Protein AF-A0A815VI16-F1 (afdb_monomer)

Mean predicted aligned error: 9.96 Å

Sequence (99 aa):
SNSIEDGDKIVQCLNTNEKLQFVRQMTETTNNLYYFDLQRQLWQDYFDLGIKENKWAPRVSKSFIKQNHTCHIYGFPKHIVEQRLQTITQQFQRTINEL

Foldseek 3Di:
DPPPVVVVVVVVVVVVVVVVVVVVLVVVLVVLLVVLVVQLVVLVLLLVCCVVVVDQFQADDPVSCVVSVHDDRGRHHNVVSVVSNVVSVVSNVVSVVVD

Secondary structure (DSSP, 8-state):
--SSHHHHHHHHHHHHHHHHHHHHHHHHHHHHHHHHHHHHHHHHHHHHHHHHHT---S---HHHHHHTT---SS---HHHHHHHHHHHHHHHHHHHHT-

Structure (mmCIF, N/CA/C/O backbone):
data_AF-A0A815VI16-F1
#
_entry.id   AF-A0A815VI16-F1
#
loop_
_atom_site.group_PDB
_atom_site.id
_atom_site.type_symbol
_atom_site.label_atom_id
_atom_site.label_alt_id
_atom_site.label_comp_id
_atom_site.label_asym_id
_atom_site.label_entity_id
_atom_site.label_seq_id
_atom_site.pdbx_PDB_ins_code
_atom_site.Cartn_x
_atom_site.Cartn_y
_atom_site.Cartn_z
_atom_site.occupancy
_atom_site.B_iso_or_equiv
_atom_site.auth_seq_id
_atom_site.auth_comp_id
_atom_site.auth_asym_id
_atom_site.auth_atom_id
_atom_site.pdbx_PDB_model_num
ATOM 1 N N . SER A 1 1 ? -34.155 9.221 49.851 1.00 43.94 1 SER A N 1
ATOM 2 C CA . SER A 1 1 ? -33.623 7.993 49.242 1.00 43.94 1 SER A CA 1
ATOM 3 C C . SER A 1 1 ? -33.560 8.217 47.738 1.00 43.94 1 SER A C 1
ATOM 5 O O . SER A 1 1 ? -34.552 7.972 47.085 1.00 43.94 1 SER A O 1
ATOM 7 N N . ASN A 1 2 ? -32.475 8.819 47.229 1.00 50.00 2 ASN A N 1
ATOM 8 C CA . ASN A 1 2 ? -32.284 9.155 45.798 1.00 50.00 2 ASN A CA 1
ATOM 9 C C . ASN A 1 2 ? -30.839 8.878 45.322 1.00 50.00 2 ASN A C 1
ATOM 11 O O . ASN A 1 2 ? -30.472 9.238 44.214 1.00 50.00 2 ASN A O 1
ATOM 15 N N . SER A 1 3 ? -29.991 8.264 46.154 1.00 52.44 3 SER A N 1
ATOM 16 C CA . SER A 1 3 ? -28.558 8.103 45.863 1.00 52.44 3 SER A CA 1
ATOM 17 C C . SER A 1 3 ? -28.213 6.833 45.079 1.00 52.44 3 SER A C 1
ATOM 19 O O . SER A 1 3 ? -27.063 6.665 44.696 1.00 52.44 3 SER A O 1
ATOM 21 N N . ILE A 1 4 ? -29.176 5.928 44.867 1.00 52.78 4 ILE A N 1
ATOM 22 C CA . ILE A 1 4 ? -28.937 4.624 44.223 1.00 52.78 4 ILE A CA 1
ATOM 23 C C . ILE A 1 4 ? -29.229 4.684 42.712 1.00 52.78 4 ILE A C 1
ATOM 25 O O . ILE A 1 4 ? -28.486 4.099 41.934 1.00 52.78 4 ILE A O 1
ATOM 29 N N . GLU A 1 5 ? -30.221 5.466 42.266 1.00 52.34 5 GLU A N 1
ATOM 30 C CA . GLU A 1 5 ? -30.535 5.616 40.829 1.00 52.34 5 GLU A CA 1
ATOM 31 C C . GLU A 1 5 ? -29.493 6.438 40.048 1.00 52.34 5 GLU A C 1
ATOM 33 O O . GLU A 1 5 ? -29.368 6.292 38.832 1.00 52.34 5 GLU A O 1
ATOM 38 N N . ASP A 1 6 ? -28.736 7.297 40.733 1.00 53.62 6 ASP A N 1
ATOM 39 C CA . ASP A 1 6 ? -27.737 8.166 40.099 1.00 53.62 6 ASP A CA 1
ATOM 40 C C . ASP A 1 6 ? -26.421 7.414 39.813 1.00 53.62 6 ASP A C 1
ATOM 42 O O . ASP A 1 6 ? -25.772 7.627 38.787 1.00 53.62 6 ASP A O 1
ATOM 46 N N . GLY A 1 7 ? -26.073 6.439 40.664 1.00 53.19 7 GLY A N 1
ATOM 47 C CA . GLY A 1 7 ? -24.912 5.565 40.471 1.00 53.19 7 GLY A CA 1
ATOM 48 C C . GLY A 1 7 ? -25.032 4.672 39.233 1.00 53.19 7 GLY A C 1
ATOM 49 O O . GLY A 1 7 ? -24.075 4.560 38.469 1.00 53.19 7 GLY A O 1
ATOM 50 N N . ASP A 1 8 ? -26.218 4.113 38.972 1.00 55.56 8 ASP A N 1
ATOM 51 C CA . ASP A 1 8 ? -26.461 3.248 37.807 1.00 55.56 8 ASP A CA 1
ATOM 52 C C . ASP A 1 8 ? -26.387 4.010 36.474 1.00 55.56 8 ASP A C 1
ATOM 54 O O . ASP A 1 8 ? -25.858 3.493 35.485 1.00 55.56 8 ASP A O 1
ATOM 58 N N . LYS A 1 9 ? -26.838 5.272 36.439 1.00 53.47 9 LYS A N 1
ATOM 59 C CA . LYS A 1 9 ? -26.704 6.134 35.251 1.00 53.47 9 LYS A CA 1
ATOM 60 C C . LYS A 1 9 ? -25.259 6.556 35.003 1.00 53.47 9 LYS A C 1
ATOM 62 O O . LYS A 1 9 ? -24.831 6.582 33.850 1.00 53.47 9 LYS A O 1
ATOM 67 N N . ILE A 1 10 ? -24.492 6.847 36.055 1.00 51.69 10 ILE A N 1
ATOM 68 C CA . ILE A 1 10 ? -23.062 7.173 35.942 1.00 51.69 10 ILE A CA 1
ATOM 69 C C . ILE A 1 10 ? -22.271 5.948 35.460 1.00 51.69 10 ILE A C 1
ATOM 71 O O . ILE A 1 10 ? -21.470 6.074 34.535 1.00 51.69 10 ILE A O 1
ATOM 75 N N . VAL A 1 11 ? -22.548 4.754 35.995 1.00 55.69 11 VAL A N 1
ATOM 76 C CA . VAL A 1 11 ? -21.928 3.495 35.548 1.00 55.69 11 VAL A CA 1
ATOM 77 C C . VAL A 1 11 ? -22.303 3.166 34.098 1.00 55.69 11 VAL A C 1
ATOM 79 O O . VAL A 1 11 ? -21.433 2.738 33.340 1.00 55.69 11 VAL A O 1
ATOM 82 N N . GLN A 1 12 ? -23.542 3.425 33.658 1.00 56.19 12 GLN A N 1
ATOM 83 C CA . GLN A 1 12 ? -23.939 3.297 32.246 1.00 56.19 12 GLN A CA 1
ATOM 84 C C . GLN A 1 12 ? -23.255 4.324 31.326 1.00 56.19 12 GLN A C 1
ATOM 86 O O . GLN A 1 12 ? -22.822 3.964 30.227 1.00 56.19 12 GLN A O 1
ATOM 91 N N . CYS A 1 13 ? -23.121 5.584 31.751 1.00 52.94 13 CYS A N 1
ATOM 92 C CA . CYS A 1 13 ? -22.436 6.632 30.984 1.00 52.94 13 CYS A CA 1
ATOM 93 C C . CYS A 1 13 ? -20.927 6.371 30.852 1.00 52.94 13 CYS A C 1
ATOM 95 O O . CYS A 1 13 ? -20.368 6.548 29.767 1.00 52.94 13 CYS A O 1
ATOM 97 N N . LEU A 1 14 ? -20.278 5.889 31.919 1.00 53.16 14 LEU A N 1
ATOM 98 C CA . LEU A 1 14 ? -18.878 5.448 31.897 1.00 53.16 14 LEU A CA 1
ATOM 99 C C . LEU A 1 14 ? -18.696 4.251 30.949 1.00 53.16 14 LEU A C 1
ATOM 101 O O . LEU A 1 14 ? -17.835 4.294 30.072 1.00 53.16 14 LEU A O 1
ATOM 105 N N . ASN A 1 15 ? -19.602 3.266 31.010 1.00 60.69 15 ASN A N 1
ATOM 106 C CA . ASN A 1 15 ? -19.633 2.132 30.077 1.00 60.69 15 ASN A CA 1
ATOM 107 C C . ASN A 1 15 ? -19.802 2.565 28.612 1.00 60.69 15 ASN A C 1
ATOM 109 O O . ASN A 1 15 ? -19.329 1.888 27.705 1.00 60.69 15 ASN A O 1
ATOM 113 N N . THR A 1 16 ? -20.519 3.659 28.353 1.00 72.12 16 THR A N 1
ATOM 114 C CA . THR A 1 16 ? -20.812 4.108 26.985 1.00 72.12 16 THR A CA 1
ATOM 115 C C . THR A 1 16 ? -19.611 4.812 26.364 1.00 72.12 16 THR A C 1
ATOM 117 O O . THR A 1 16 ? -19.284 4.553 25.208 1.00 72.12 16 THR A O 1
ATOM 120 N N . ASN A 1 17 ? -18.905 5.651 27.126 1.00 79.94 17 ASN A N 1
ATOM 121 C CA . ASN A 1 17 ? -17.727 6.357 26.621 1.00 79.94 17 ASN A CA 1
ATOM 122 C C . ASN A 1 17 ? -16.551 5.416 26.348 1.00 79.94 17 ASN A C 1
ATOM 124 O O . ASN A 1 17 ? -15.933 5.534 25.293 1.00 79.94 17 ASN A O 1
ATOM 128 N N . GLU A 1 18 ? -16.281 4.459 27.236 1.00 81.56 18 GLU A N 1
ATOM 129 C CA . GLU A 1 18 ? -15.230 3.453 27.024 1.00 81.56 18 GLU A CA 1
ATOM 130 C C . GLU A 1 18 ? -15.544 2.564 25.814 1.00 81.56 18 GLU A C 1
ATOM 132 O O . GLU A 1 18 ? -14.680 2.337 24.971 1.00 81.56 18 GLU A O 1
ATOM 137 N N . LYS A 1 19 ? -16.808 2.145 25.645 1.00 82.44 19 LYS A N 1
ATOM 138 C CA . LYS A 1 19 ? -17.248 1.403 24.449 1.00 82.44 19 LYS A CA 1
ATOM 139 C C . LYS A 1 19 ? -17.103 2.224 23.172 1.00 82.44 19 LYS A C 1
ATOM 141 O O . LYS A 1 19 ? -16.641 1.700 22.163 1.00 82.44 19 LYS A O 1
ATOM 146 N N . LEU A 1 20 ? -17.471 3.505 23.196 1.00 86.88 20 LEU A N 1
ATOM 147 C CA . LEU A 1 20 ? -17.296 4.396 22.047 1.00 86.88 20 LEU A CA 1
ATOM 148 C C . LEU A 1 20 ? -15.815 4.625 21.727 1.00 86.88 20 LEU A C 1
ATOM 150 O O . LEU A 1 20 ? -15.450 4.648 20.553 1.00 86.88 20 LEU A O 1
ATOM 154 N N . GLN A 1 21 ? -14.961 4.777 22.741 1.00 87.12 21 GLN A N 1
ATOM 155 C CA . GLN A 1 21 ? -13.511 4.8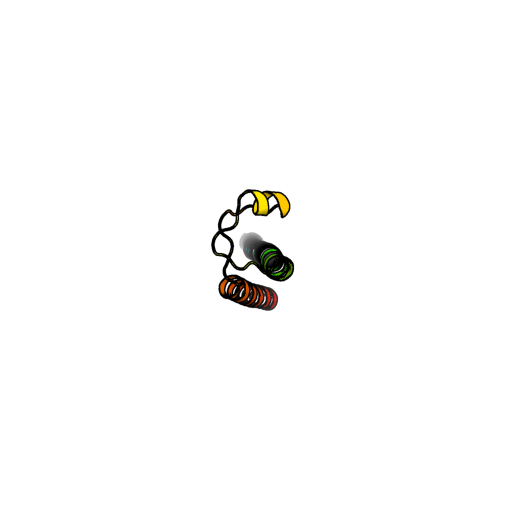81 22.563 1.00 87.12 21 GLN A CA 1
ATOM 156 C C . GLN A 1 21 ? -12.934 3.600 21.961 1.00 87.12 21 GLN A C 1
ATOM 158 O O . GLN A 1 21 ? -12.210 3.681 20.973 1.00 87.12 21 GLN A O 1
ATOM 163 N N . PHE A 1 22 ? -13.327 2.437 22.476 1.00 87.19 22 PHE A N 1
ATOM 164 C CA . PHE A 1 22 ? -12.919 1.144 21.939 1.00 87.19 22 PHE A CA 1
ATOM 165 C C . PHE A 1 22 ? -13.341 0.974 20.473 1.00 87.19 22 PHE A C 1
ATOM 167 O O . PHE A 1 22 ? -12.521 0.631 19.627 1.00 87.19 22 PHE A O 1
ATOM 174 N N . VAL A 1 23 ? -14.598 1.287 20.129 1.00 88.44 23 VAL A N 1
ATOM 175 C CA . VAL A 1 23 ? -15.081 1.223 18.738 1.00 88.44 23 VAL A CA 1
ATOM 176 C C . VAL A 1 23 ? -14.301 2.179 17.832 1.00 88.44 23 VAL A C 1
ATOM 178 O O . VAL A 1 23 ? -13.964 1.807 16.708 1.00 88.44 23 VAL A O 1
ATOM 181 N N . ARG A 1 24 ? -13.979 3.392 18.300 1.00 89.38 24 ARG A N 1
ATOM 182 C CA . ARG A 1 24 ? -13.152 4.349 17.544 1.00 89.38 24 ARG A CA 1
ATOM 183 C C . ARG A 1 24 ? -11.751 3.802 17.292 1.00 89.38 24 ARG A C 1
ATOM 185 O O . ARG A 1 24 ? -11.322 3.825 16.145 1.00 89.38 24 ARG A O 1
ATOM 192 N N . GLN A 1 25 ? -11.093 3.266 18.319 1.00 90.06 25 GLN A N 1
ATOM 193 C CA . GLN A 1 25 ? -9.767 2.655 18.197 1.00 90.06 25 GLN A CA 1
ATOM 194 C C . GLN A 1 25 ? -9.793 1.472 17.225 1.00 90.06 25 GLN A C 1
ATOM 196 O O . GLN A 1 25 ? -9.014 1.440 16.282 1.00 90.06 25 GLN A O 1
ATOM 201 N N . MET A 1 26 ? -10.757 0.560 17.367 1.00 90.44 26 MET A N 1
ATOM 202 C CA . MET A 1 26 ? -10.929 -0.565 16.443 1.00 90.44 26 MET A CA 1
ATOM 203 C C . MET A 1 26 ? -11.166 -0.108 15.001 1.00 90.44 26 MET A C 1
ATOM 205 O O . MET A 1 26 ? -10.606 -0.685 14.068 1.00 90.44 26 MET A O 1
ATOM 209 N N . THR A 1 27 ? -11.976 0.935 14.804 1.00 91.25 27 THR A N 1
ATOM 210 C CA . THR A 1 27 ? -12.253 1.500 13.475 1.00 91.25 27 THR A CA 1
ATOM 211 C C . THR A 1 27 ? -10.996 2.117 12.868 1.00 91.25 27 THR A C 1
ATOM 213 O O . THR A 1 27 ? -10.693 1.868 11.704 1.00 91.25 27 THR A O 1
ATOM 216 N N . GLU A 1 28 ? -10.247 2.897 13.646 1.00 91.50 28 GLU A N 1
ATOM 217 C CA . GLU A 1 28 ? -8.997 3.521 13.212 1.00 91.50 28 GLU A CA 1
ATOM 218 C C . GLU A 1 28 ? -7.950 2.468 12.843 1.00 91.50 28 GLU A C 1
ATOM 220 O O . GLU A 1 28 ? -7.398 2.510 11.744 1.00 91.50 28 GLU A O 1
ATOM 225 N N . THR A 1 29 ? -7.748 1.466 13.697 1.00 90.88 29 THR A N 1
ATOM 226 C CA . THR A 1 29 ? -6.812 0.370 13.441 1.00 90.88 29 THR A CA 1
ATOM 227 C C . THR A 1 29 ? -7.200 -0.428 12.201 1.00 90.88 29 THR A C 1
ATOM 229 O O . THR A 1 29 ? -6.356 -0.700 11.348 1.00 90.88 29 THR A O 1
ATOM 232 N N . THR A 1 30 ? -8.489 -0.736 12.039 1.00 92.12 30 THR A N 1
ATOM 233 C CA . THR A 1 30 ? -9.002 -1.425 10.848 1.00 92.12 30 THR A CA 1
ATOM 234 C C . THR A 1 30 ? -8.753 -0.601 9.583 1.00 92.12 30 THR A C 1
ATOM 236 O O . THR A 1 30 ? -8.233 -1.121 8.597 1.00 92.12 30 THR A O 1
ATOM 239 N N . ASN A 1 31 ? -9.061 0.698 9.611 1.00 94.19 31 ASN A N 1
ATOM 240 C CA . ASN A 1 31 ? -8.814 1.598 8.485 1.00 94.19 31 ASN A CA 1
ATOM 241 C C . ASN A 1 31 ? -7.323 1.692 8.144 1.00 94.19 31 ASN A C 1
ATOM 243 O O . ASN A 1 31 ? -6.966 1.659 6.967 1.00 94.19 31 ASN A O 1
ATOM 247 N N . ASN A 1 32 ? -6.454 1.760 9.156 1.00 92.62 32 ASN A N 1
ATOM 248 C CA . ASN A 1 32 ? -5.007 1.789 8.969 1.00 92.62 32 ASN A CA 1
ATOM 249 C C . ASN A 1 32 ? -4.502 0.502 8.307 1.00 92.62 32 ASN A C 1
ATOM 251 O O . ASN A 1 32 ? -3.714 0.578 7.366 1.00 92.62 32 ASN A O 1
ATOM 255 N N . LEU A 1 33 ? -4.998 -0.670 8.721 1.00 92.88 33 LEU A N 1
ATOM 256 C CA . LEU A 1 33 ? -4.648 -1.941 8.080 1.00 92.88 33 LEU A CA 1
ATOM 257 C C . LEU A 1 33 ? -5.034 -1.967 6.601 1.00 92.8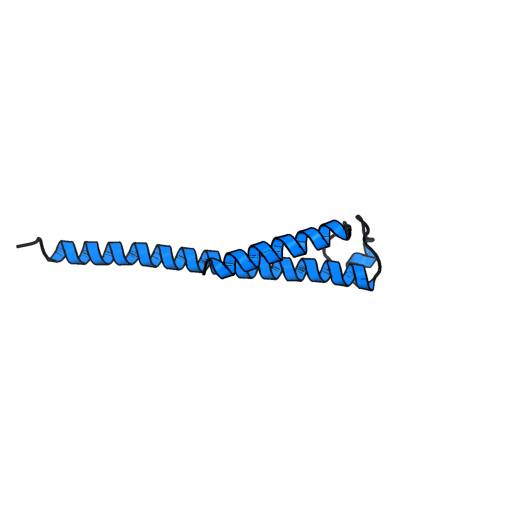8 33 LEU A C 1
ATOM 259 O O . LEU A 1 33 ? -4.193 -2.292 5.763 1.00 92.88 33 LEU A O 1
ATOM 263 N N . TYR A 1 34 ? -6.272 -1.588 6.269 1.00 93.56 34 TYR A N 1
ATOM 264 C CA . TYR A 1 34 ? -6.714 -1.524 4.873 1.00 93.56 34 TYR A CA 1
ATOM 265 C C . TYR A 1 34 ? -5.901 -0.517 4.060 1.00 93.56 34 TYR A C 1
ATOM 267 O O . TYR A 1 34 ? -5.525 -0.795 2.923 1.00 93.56 34 TYR A O 1
ATOM 275 N N . TYR A 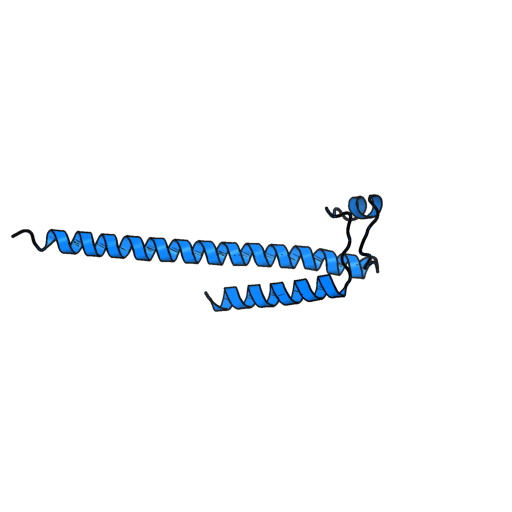1 35 ? -5.598 0.643 4.641 1.00 93.94 35 TYR A N 1
ATOM 276 C CA . TYR A 1 35 ? -4.790 1.662 3.987 1.00 93.94 35 TYR A CA 1
ATOM 277 C C . TYR A 1 35 ? -3.3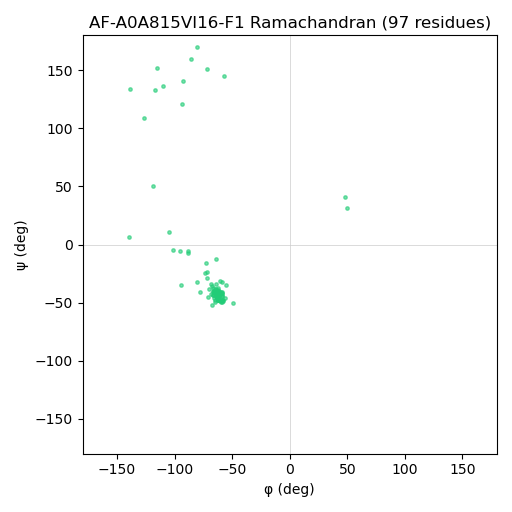71 1.166 3.688 1.00 93.94 35 TYR A C 1
ATOM 279 O O . TYR A 1 35 ? -2.896 1.308 2.560 1.00 93.94 35 TYR A O 1
ATOM 287 N N . PHE A 1 36 ? -2.697 0.555 4.665 1.00 92.06 36 PHE A N 1
ATOM 288 C CA . PHE A 1 36 ? -1.348 0.025 4.475 1.00 92.06 36 PHE A CA 1
ATOM 289 C C . PHE A 1 36 ? -1.317 -1.155 3.505 1.00 92.06 36 PHE A C 1
ATOM 291 O O . PHE A 1 36 ? -0.396 -1.235 2.693 1.00 92.06 36 PHE A O 1
ATOM 298 N N . ASP A 1 37 ? -2.317 -2.038 3.527 1.00 91.94 37 ASP A N 1
ATOM 299 C CA . ASP A 1 37 ? -2.422 -3.116 2.541 1.00 91.94 37 ASP A CA 1
ATOM 300 C C . ASP A 1 37 ? -2.601 -2.565 1.120 1.00 91.94 37 ASP A C 1
ATOM 302 O O . ASP A 1 37 ? -1.866 -2.949 0.210 1.00 91.94 37 ASP A O 1
ATOM 306 N N . LEU A 1 38 ? -3.490 -1.584 0.937 1.00 92.75 38 LEU A N 1
ATOM 307 C CA . LEU A 1 38 ? -3.679 -0.921 -0.354 1.00 92.75 38 LEU A CA 1
ATOM 308 C C . LEU A 1 38 ? -2.383 -0.264 -0.846 1.00 92.75 38 LEU A C 1
ATOM 310 O O . LEU A 1 38 ? -2.015 -0.401 -2.014 1.00 92.75 38 LEU A O 1
ATOM 314 N N . GLN A 1 39 ? -1.662 0.434 0.038 1.00 92.44 39 GLN A N 1
ATOM 315 C CA . GLN A 1 39 ? -0.363 1.001 -0.314 1.00 92.44 39 GLN A CA 1
ATOM 316 C C . GLN A 1 39 ? 0.637 -0.088 -0.709 1.00 92.44 39 GLN A C 1
ATOM 318 O O . GLN A 1 39 ? 1.341 0.071 -1.705 1.00 92.44 39 GLN A O 1
ATOM 323 N N . ARG A 1 40 ? 0.708 -1.189 0.045 1.00 92.62 40 ARG A N 1
A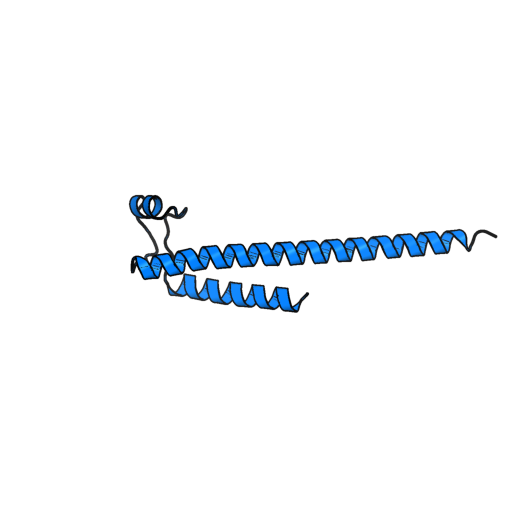TOM 324 C CA . ARG A 1 40 ? 1.602 -2.313 -0.250 1.00 92.62 40 ARG A CA 1
ATOM 325 C C . ARG A 1 40 ? 1.328 -2.876 -1.640 1.00 92.62 40 ARG A C 1
ATOM 327 O O . ARG A 1 40 ? 2.273 -3.030 -2.404 1.00 92.62 40 ARG A O 1
ATOM 334 N N . GLN A 1 41 ? 0.063 -3.137 -1.966 1.00 91.38 41 GLN A N 1
ATOM 335 C CA . GLN A 1 41 ? -0.349 -3.646 -3.277 1.00 91.38 41 GLN A CA 1
ATOM 336 C C . GLN A 1 41 ? 0.066 -2.688 -4.397 1.00 91.38 41 GLN A C 1
ATOM 338 O O . GLN A 1 41 ? 0.735 -3.100 -5.337 1.00 91.38 41 GLN A O 1
ATOM 343 N N . LEU A 1 42 ? -0.204 -1.389 -4.240 1.00 90.00 42 LEU A N 1
ATOM 344 C CA . LEU A 1 42 ? 0.184 -0.382 -5.228 1.00 90.00 42 LEU A CA 1
ATOM 345 C C . LEU A 1 42 ? 1.705 -0.343 -5.467 1.00 90.00 42 LEU A C 1
ATOM 347 O O . LEU A 1 42 ? 2.166 -0.247 -6.604 1.00 90.00 42 LEU A O 1
ATOM 351 N N . TRP A 1 43 ? 2.507 -0.388 -4.402 1.00 90.81 43 TRP A N 1
ATOM 352 C CA . TRP A 1 43 ? 3.965 -0.396 -4.536 1.00 90.81 43 TRP A CA 1
ATOM 353 C C . TRP A 1 43 ? 4.499 -1.721 -5.083 1.00 90.81 43 TRP A C 1
ATOM 355 O O . TRP A 1 43 ? 5.517 -1.711 -5.777 1.00 90.81 43 TRP A O 1
ATOM 365 N N . GLN A 1 44 ? 3.806 -2.831 -4.825 1.00 92.19 44 GLN A N 1
ATOM 366 C CA . GLN A 1 44 ? 4.124 -4.125 -5.416 1.00 92.19 44 GLN A CA 1
ATOM 367 C C . GLN A 1 44 ? 3.872 -4.102 -6.925 1.00 92.19 44 GLN A C 1
ATOM 369 O O . GLN A 1 44 ? 4.753 -4.500 -7.679 1.00 92.19 44 GLN A O 1
ATOM 374 N N . ASP A 1 45 ? 2.761 -3.520 -7.379 1.00 89.50 45 ASP A N 1
ATOM 375 C CA . ASP A 1 45 ? 2.471 -3.360 -8.808 1.00 89.50 45 ASP A CA 1
ATOM 376 C C . ASP A 1 45 ? 3.563 -2.547 -9.519 1.00 89.50 45 ASP A C 1
ATOM 378 O O . ASP A 1 45 ? 4.002 -2.895 -10.618 1.00 89.50 45 ASP A O 1
ATOM 382 N N . TYR A 1 46 ? 4.063 -1.477 -8.886 1.00 88.25 46 TYR A N 1
ATOM 383 C CA . TYR A 1 46 ? 5.196 -0.718 -9.425 1.00 88.25 46 TYR A CA 1
ATOM 384 C C . TYR A 1 46 ? 6.486 -1.532 -9.472 1.00 88.25 46 TYR A C 1
ATOM 386 O O . TYR A 1 46 ? 7.260 -1.389 -10.424 1.00 88.25 46 TYR A O 1
ATOM 394 N N . PHE A 1 47 ? 6.732 -2.361 -8.459 1.00 91.06 47 PHE A N 1
ATOM 395 C CA . PHE A 1 47 ? 7.893 -3.237 -8.436 1.00 91.06 47 PHE A CA 1
ATOM 396 C C . PHE A 1 47 ? 7.821 -4.271 -9.564 1.00 91.06 47 PHE A C 1
ATOM 398 O O . PHE A 1 47 ? 8.759 -4.390 -10.354 1.00 91.06 47 PHE A O 1
ATOM 405 N N . ASP A 1 48 ? 6.685 -4.951 -9.694 1.00 90.44 48 ASP A N 1
ATOM 406 C CA . ASP A 1 48 ? 6.447 -5.982 -10.700 1.00 90.44 48 ASP A CA 1
ATOM 407 C C . ASP A 1 48 ? 6.523 -5.403 -12.115 1.00 90.44 48 ASP A C 1
ATOM 409 O O . ASP A 1 48 ? 7.142 -5.996 -13.002 1.00 90.44 48 ASP A O 1
ATOM 413 N N . LEU A 1 49 ? 5.984 -4.198 -12.321 1.00 87.75 49 LEU A N 1
ATOM 414 C CA . LEU A 1 49 ? 6.111 -3.468 -13.578 1.00 87.75 49 LEU A CA 1
ATOM 415 C C . LEU A 1 49 ? 7.573 -3.123 -13.892 1.00 87.75 49 LEU A C 1
ATOM 417 O O . LEU A 1 49 ? 8.020 -3.308 -15.025 1.00 87.75 49 LEU A O 1
ATOM 421 N N . GLY A 1 50 ? 8.327 -2.642 -12.900 1.00 88.69 50 GLY A N 1
ATOM 422 C CA . GLY A 1 50 ? 9.744 -2.314 -13.053 1.00 88.69 50 GLY A CA 1
ATOM 423 C C . GLY A 1 50 ? 10.599 -3.533 -13.404 1.00 88.69 50 GLY A C 1
ATOM 424 O O . GLY A 1 50 ? 11.494 -3.425 -14.245 1.00 88.69 50 GLY A O 1
ATOM 425 N N . ILE A 1 51 ? 10.289 -4.699 -12.824 1.00 90.06 51 ILE A N 1
ATOM 426 C CA . ILE A 1 51 ? 10.916 -5.986 -13.159 1.00 90.06 51 ILE A CA 1
ATOM 427 C C . ILE A 1 51 ? 10.528 -6.430 -14.572 1.00 90.06 51 ILE A C 1
ATOM 429 O O . ILE A 1 51 ? 11.411 -6.698 -15.387 1.00 90.06 51 ILE A O 1
ATOM 433 N N . LYS A 1 52 ? 9.228 -6.469 -14.883 1.00 88.38 52 LYS A N 1
ATOM 434 C CA . LYS A 1 52 ? 8.693 -6.937 -16.171 1.00 88.38 52 LYS A CA 1
ATOM 435 C C . LYS A 1 52 ? 9.224 -6.129 -17.353 1.00 88.38 52 LYS A C 1
ATOM 437 O O . LYS A 1 52 ? 9.573 -6.692 -18.385 1.00 88.38 52 LYS A O 1
ATOM 442 N N . GLU A 1 53 ? 9.281 -4.811 -17.204 1.00 84.50 53 GLU A N 1
ATOM 443 C CA . GLU A 1 53 ? 9.657 -3.884 -18.274 1.00 84.50 53 GLU A CA 1
ATOM 444 C C . GLU A 1 53 ? 11.147 -3.513 -18.245 1.00 84.50 53 GLU A C 1
ATOM 446 O O . GLU A 1 53 ? 11.614 -2.790 -19.128 1.00 84.50 53 GLU A O 1
ATOM 451 N N . ASN A 1 54 ? 11.883 -3.969 -17.222 1.00 83.88 54 ASN A N 1
ATOM 452 C CA . ASN A 1 54 ? 13.257 -3.567 -16.908 1.00 83.88 54 ASN A CA 1
ATOM 453 C C . ASN A 1 54 ? 13.444 -2.033 -16.922 1.00 83.88 54 ASN A C 1
ATOM 455 O O . ASN A 1 54 ? 14.422 -1.499 -17.453 1.00 83.88 54 ASN A O 1
ATOM 459 N N . LYS A 1 55 ? 12.463 -1.303 -16.374 1.00 81.31 55 LYS A N 1
ATOM 460 C CA . LYS A 1 55 ? 12.390 0.167 -16.401 1.00 81.31 55 LYS A CA 1
ATOM 461 C C . LYS A 1 55 ? 12.212 0.729 -14.998 1.00 81.31 55 LYS A C 1
ATOM 463 O O . LYS A 1 55 ? 11.127 0.697 -14.434 1.00 81.31 55 LYS A O 1
ATOM 468 N N . TRP A 1 56 ? 13.272 1.356 -14.500 1.00 84.31 56 TRP A N 1
ATOM 469 C CA . TRP A 1 56 ? 13.315 2.054 -13.210 1.00 84.31 56 TRP A CA 1
ATOM 470 C C . TRP A 1 56 ? 13.629 3.535 -13.416 1.00 84.31 56 TRP A C 1
ATOM 472 O O . TRP A 1 56 ? 14.584 4.078 -12.862 1.00 84.31 56 TRP A O 1
ATOM 482 N N . ALA A 1 57 ? 12.887 4.174 -14.320 1.00 76.25 57 ALA A N 1
ATOM 483 C CA . ALA A 1 57 ? 13.134 5.556 -14.700 1.00 76.25 57 ALA A CA 1
ATOM 484 C C . ALA A 1 57 ? 12.286 6.514 -13.849 1.00 76.25 57 ALA A C 1
ATOM 486 O O . ALA A 1 57 ? 11.101 6.250 -13.653 1.00 76.25 57 ALA A O 1
ATOM 487 N N . PRO A 1 58 ? 12.826 7.675 -13.434 1.00 71.12 58 PRO A N 1
ATOM 488 C CA . PRO A 1 58 ? 12.061 8.702 -12.725 1.00 71.12 58 PRO A CA 1
ATOM 489 C C . PRO A 1 58 ? 10.942 9.312 -13.583 1.00 71.12 58 PRO A C 1
ATOM 491 O O . PRO A 1 58 ? 10.075 10.013 -13.074 1.00 71.12 58 PRO A O 1
ATOM 494 N N . ARG A 1 59 ? 10.936 9.062 -14.899 1.00 79.94 59 ARG A N 1
ATOM 495 C CA . ARG A 1 59 ? 9.900 9.512 -15.829 1.00 79.94 59 ARG A CA 1
ATOM 496 C C . ARG A 1 59 ? 9.566 8.408 -16.822 1.00 79.94 59 ARG A C 1
ATOM 498 O O . ARG A 1 59 ? 10.463 7.820 -17.418 1.00 79.94 59 ARG A O 1
ATOM 505 N N . VAL A 1 60 ? 8.276 8.175 -17.024 1.00 80.69 60 VAL A N 1
ATOM 506 C CA . VAL A 1 60 ? 7.741 7.214 -17.991 1.00 80.69 60 VAL A CA 1
ATOM 507 C C . VAL A 1 60 ? 6.954 7.946 -19.080 1.00 80.69 60 VAL A C 1
ATOM 509 O O . VAL A 1 60 ? 6.440 9.049 -18.877 1.00 80.69 60 VAL A O 1
ATOM 512 N N . SER A 1 61 ? 6.899 7.376 -20.284 1.00 84.88 61 SER A N 1
ATOM 513 C CA . SER A 1 61 ? 6.172 7.996 -21.395 1.00 84.88 61 SER A CA 1
ATOM 514 C C . SER A 1 61 ? 4.657 7.895 -21.187 1.00 84.88 61 SER A C 1
ATOM 516 O O . SER A 1 61 ? 4.157 6.924 -20.627 1.00 84.88 61 SER A O 1
ATOM 518 N N . LYS A 1 62 ? 3.889 8.852 -21.725 1.00 86.75 62 LYS A N 1
ATOM 519 C CA . LYS A 1 62 ? 2.412 8.784 -21.707 1.00 86.75 62 LYS A CA 1
ATOM 520 C C . LYS A 1 62 ? 1.869 7.494 -22.334 1.00 86.75 62 LYS A C 1
ATOM 522 O O . LYS A 1 62 ? 0.858 6.971 -21.878 1.00 86.75 62 LYS A O 1
ATOM 527 N N . SER A 1 63 ? 2.539 6.980 -23.368 1.00 87.19 63 SER A N 1
ATOM 528 C CA . SER A 1 63 ? 2.182 5.707 -24.002 1.00 87.19 63 SER A CA 1
ATOM 529 C C . SER A 1 63 ? 2.345 4.527 -23.047 1.00 87.19 63 SER A C 1
ATOM 531 O O . SER A 1 63 ? 1.438 3.709 -22.945 1.00 87.19 63 SER A O 1
ATOM 533 N N . PHE A 1 64 ? 3.453 4.482 -22.308 1.00 85.88 64 PHE A N 1
ATOM 534 C CA . PHE A 1 64 ? 3.732 3.441 -21.325 1.00 85.88 64 PHE A CA 1
ATOM 535 C C . PHE A 1 64 ? 2.708 3.442 -20.187 1.00 85.88 64 PHE A C 1
ATOM 537 O O . PHE A 1 64 ? 2.203 2.388 -19.813 1.00 85.88 64 PHE A O 1
ATOM 544 N N . ILE A 1 65 ? 2.357 4.632 -19.691 1.00 84.00 65 ILE A N 1
ATOM 545 C CA . ILE A 1 65 ? 1.326 4.823 -18.662 1.00 84.00 65 ILE A CA 1
ATOM 546 C C . ILE A 1 65 ? -0.014 4.263 -19.138 1.00 84.00 65 ILE A C 1
ATOM 548 O O . ILE A 1 65 ? -0.656 3.493 -18.432 1.00 84.00 65 ILE A O 1
ATOM 552 N N . LYS A 1 66 ? -0.412 4.599 -20.372 1.00 87.12 66 LYS A N 1
ATOM 553 C CA . LYS A 1 66 ? -1.665 4.121 -20.966 1.00 87.12 66 LYS A CA 1
ATOM 554 C C . LYS A 1 66 ? -1.682 2.600 -21.144 1.00 87.12 66 LYS A C 1
ATOM 556 O O . LYS A 1 6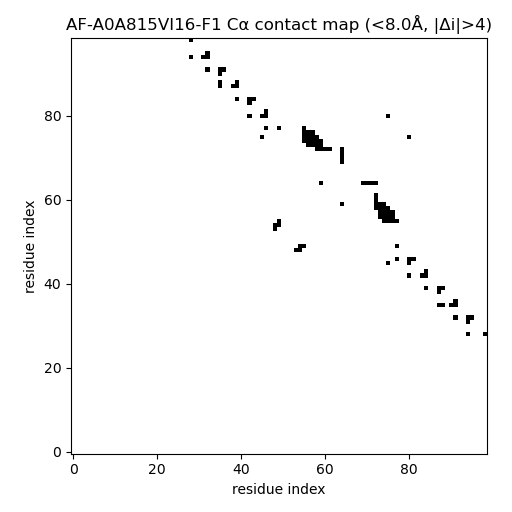6 ? -2.716 1.989 -20.910 1.00 87.12 66 LYS A O 1
ATOM 561 N N . GLN A 1 67 ? -0.566 2.006 -21.568 1.00 87.88 67 GLN A N 1
ATOM 562 C CA . GLN A 1 67 ? -0.443 0.558 -21.783 1.00 87.88 67 GLN A CA 1
ATOM 563 C C . GLN A 1 67 ? -0.497 -0.243 -20.481 1.00 87.88 67 GLN A C 1
ATOM 565 O O . GLN A 1 67 ? -1.016 -1.352 -20.476 1.00 87.88 67 GLN A O 1
ATOM 570 N N . ASN A 1 68 ? 0.034 0.319 -19.395 1.00 83.44 68 ASN A N 1
ATOM 571 C CA . ASN A 1 68 ? 0.135 -0.361 -18.105 1.00 83.44 68 ASN A CA 1
ATOM 572 C C . ASN A 1 68 ? -0.894 0.136 -17.083 1.00 83.44 68 ASN A C 1
ATOM 574 O O . ASN A 1 68 ? -0.789 -0.195 -15.909 1.00 83.44 68 ASN A O 1
ATOM 578 N N . HIS A 1 69 ? -1.870 0.939 -17.521 1.00 82.06 69 HIS A N 1
ATOM 579 C CA . HIS A 1 69 ? -2.945 1.489 -16.691 1.00 82.06 69 HIS A CA 1
ATOM 580 C C . HIS A 1 69 ? -2.468 2.156 -15.389 1.00 82.06 69 HIS A C 1
ATOM 582 O O . HIS A 1 69 ? -3.182 2.168 -14.390 1.00 82.06 69 HIS A O 1
ATOM 588 N N . THR A 1 70 ? -1.272 2.749 -15.402 1.00 77.38 70 THR A N 1
ATOM 589 C CA . THR A 1 70 ? -0.751 3.495 -14.254 1.00 77.38 70 THR A CA 1
ATOM 590 C C . THR A 1 70 ? -1.244 4.940 -14.295 1.00 77.38 70 THR A C 1
ATOM 592 O O . THR A 1 70 ? -1.665 5.451 -15.331 1.00 77.38 70 THR A O 1
ATOM 595 N N . CYS A 1 71 ? -1.226 5.629 -13.158 1.00 73.88 71 CYS A N 1
ATOM 5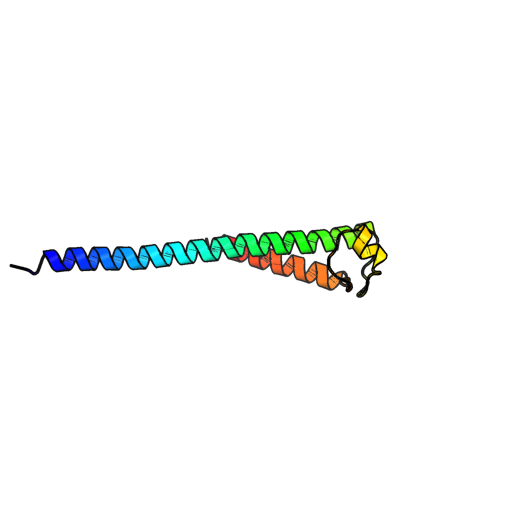96 C CA . CYS A 1 71 ? -1.735 7.000 -13.039 1.00 73.88 71 CYS A CA 1
ATOM 597 C C . CYS A 1 71 ? -0.632 8.078 -13.029 1.00 73.88 71 CYS A C 1
ATOM 599 O O . CYS A 1 71 ? -0.944 9.269 -13.060 1.00 73.88 71 CYS A O 1
ATOM 601 N N . HIS A 1 72 ? 0.652 7.698 -13.032 1.00 70.75 72 HIS A N 1
ATOM 602 C CA . HIS A 1 72 ? 1.766 8.630 -12.823 1.00 70.75 72 HIS A CA 1
ATOM 603 C C . HIS A 1 72 ? 2.720 8.748 -14.017 1.00 70.75 72 HIS A C 1
ATOM 605 O O . HIS A 1 72 ? 3.204 7.763 -14.564 1.00 70.75 72 HIS A O 1
ATOM 611 N N . ILE A 1 73 ? 3.046 9.998 -14.375 1.00 68.00 73 ILE A N 1
ATOM 612 C CA . ILE A 1 73 ? 4.064 10.347 -15.387 1.00 68.00 73 ILE A CA 1
ATOM 613 C C . ILE A 1 73 ? 5.488 10.128 -14.874 1.00 68.00 73 ILE A C 1
ATOM 615 O O . ILE A 1 73 ? 6.419 9.920 -15.657 1.00 68.00 73 ILE A O 1
ATOM 619 N N . TYR A 1 74 ? 5.657 10.158 -13.560 1.00 66.38 74 TYR A N 1
ATOM 620 C CA . TYR A 1 74 ? 6.919 9.872 -12.910 1.00 66.38 74 TYR A CA 1
ATOM 621 C C . TYR A 1 74 ? 6.942 8.393 -12.538 1.00 66.38 74 TYR A C 1
ATOM 623 O O . TYR A 1 74 ? 6.047 7.924 -11.839 1.00 66.38 74 TYR A O 1
ATOM 631 N N . GLY A 1 75 ? 7.928 7.660 -13.054 1.00 71.88 75 GLY A N 1
ATOM 632 C CA . GLY A 1 75 ? 8.243 6.338 -12.522 1.00 71.88 75 GLY A CA 1
ATOM 633 C C . GLY A 1 75 ? 9.099 6.487 -11.265 1.00 71.88 75 GLY A C 1
ATOM 634 O O . GLY A 1 75 ? 9.578 7.578 -10.951 1.00 71.88 75 GLY A O 1
ATOM 635 N N . PHE A 1 76 ? 9.297 5.396 -10.535 1.00 82.44 76 PHE A N 1
ATOM 636 C CA . PHE A 1 76 ? 10.101 5.410 -9.319 1.00 82.44 76 PHE A CA 1
ATOM 637 C C . PHE A 1 76 ? 11.414 4.656 -9.545 1.00 82.44 76 PHE A C 1
ATOM 639 O O . PHE A 1 76 ? 11.408 3.574 -10.140 1.00 82.44 76 PHE A O 1
ATOM 646 N N . PRO A 1 77 ? 12.555 5.191 -9.076 1.00 88.56 77 PRO A N 1
ATOM 647 C CA . PRO A 1 77 ? 13.780 4.412 -8.996 1.00 88.56 77 PRO A CA 1
ATOM 648 C C . PRO A 1 77 ? 13.565 3.164 -8.135 1.00 88.56 77 PRO A C 1
ATOM 650 O O . PRO A 1 77 ? 12.873 3.227 -7.118 1.00 88.56 77 PRO A O 1
ATOM 653 N N . LYS A 1 78 ? 14.220 2.057 -8.500 1.00 91.06 78 LYS A N 1
ATOM 654 C CA . LYS A 1 78 ? 14.088 0.761 -7.816 1.00 91.06 78 LYS A CA 1
ATOM 655 C C . LYS A 1 78 ? 14.238 0.864 -6.295 1.00 91.06 78 LYS A C 1
ATOM 657 O O . LYS A 1 78 ? 13.355 0.437 -5.563 1.00 91.06 78 LYS A O 1
ATOM 662 N N . HIS A 1 79 ? 15.301 1.525 -5.838 1.00 91.19 79 HIS A N 1
ATOM 663 C CA . HIS A 1 79 ? 15.586 1.680 -4.410 1.00 91.19 79 HIS A CA 1
ATOM 664 C C . HIS A 1 79 ? 14.474 2.421 -3.647 1.00 91.19 79 HIS A C 1
ATOM 666 O O . HIS A 1 79 ? 14.247 2.131 -2.478 1.00 91.19 79 HIS A O 1
ATOM 672 N N . ILE A 1 80 ? 13.754 3.352 -4.291 1.00 90.62 80 ILE A N 1
ATOM 673 C CA . ILE A 1 80 ? 12.621 4.055 -3.671 1.00 90.62 80 ILE A CA 1
ATOM 674 C C . ILE A 1 80 ? 11.438 3.105 -3.507 1.00 90.62 80 ILE A C 1
ATOM 676 O O . ILE A 1 80 ? 10.825 3.083 -2.443 1.00 90.62 80 ILE A O 1
ATOM 680 N N . VAL A 1 81 ? 11.128 2.315 -4.538 1.00 91.69 81 VAL A N 1
ATOM 681 C CA . VAL A 1 81 ? 10.049 1.316 -4.488 1.00 91.69 81 VAL A CA 1
ATOM 682 C C . VAL A 1 81 ? 10.330 0.291 -3.390 1.00 91.69 81 VAL A C 1
ATOM 684 O O . VAL A 1 81 ? 9.476 0.043 -2.544 1.00 91.69 81 VAL A O 1
ATOM 687 N N . GLU A 1 82 ? 11.552 -0.241 -3.348 1.00 93.94 82 GLU A N 1
ATOM 688 C CA . GLU A 1 82 ? 11.980 -1.216 -2.340 1.00 93.94 82 GLU A CA 1
ATOM 689 C C . GLU A 1 82 ? 11.927 -0.637 -0.922 1.00 93.94 82 GLU A C 1
ATOM 691 O O . GLU A 1 82 ? 11.357 -1.253 -0.020 1.00 93.94 82 GLU A O 1
ATOM 696 N N . GLN A 1 83 ? 12.443 0.581 -0.725 1.00 95.06 83 GLN A N 1
ATOM 697 C CA . GLN A 1 83 ? 12.383 1.260 0.570 1.00 95.06 83 GLN A CA 1
ATOM 698 C C . GLN A 1 83 ? 10.933 1.470 1.028 1.00 95.06 83 GLN A C 1
ATOM 700 O O . GLN A 1 83 ? 10.614 1.285 2.208 1.00 95.06 83 GLN A O 1
ATOM 705 N N . ARG A 1 84 ? 10.037 1.850 0.108 1.00 93.94 84 ARG A N 1
ATOM 706 C CA . ARG A 1 84 ? 8.610 2.036 0.402 1.00 93.94 84 ARG A CA 1
ATOM 707 C C . ARG A 1 84 ? 7.939 0.726 0.787 1.00 93.94 84 ARG A C 1
ATOM 709 O O . ARG A 1 84 ? 7.283 0.696 1.826 1.00 93.94 84 ARG A O 1
ATOM 716 N N . LEU A 1 85 ? 8.160 -0.346 0.029 1.00 94.38 85 LEU A N 1
ATOM 717 C CA . LEU A 1 85 ? 7.651 -1.682 0.351 1.00 94.38 85 LEU A CA 1
ATOM 718 C C . LEU A 1 85 ? 8.105 -2.145 1.737 1.00 94.38 85 LEU A C 1
ATOM 720 O O . LEU A 1 85 ? 7.285 -2.604 2.535 1.00 94.38 85 LEU A O 1
ATOM 724 N N . GLN A 1 86 ? 9.387 -1.966 2.060 1.00 95.44 86 GLN A N 1
ATOM 725 C CA . GLN A 1 86 ? 9.920 -2.326 3.371 1.00 95.44 86 GLN A CA 1
ATOM 726 C C . GLN A 1 86 ? 9.259 -1.513 4.494 1.00 95.44 86 GLN A C 1
ATOM 728 O O . GLN A 1 86 ? 8.839 -2.081 5.501 1.00 95.44 86 GLN A O 1
ATOM 733 N N . THR A 1 87 ? 9.119 -0.199 4.301 1.00 95.25 87 THR A N 1
ATOM 734 C CA . THR A 1 87 ? 8.519 0.707 5.295 1.00 95.25 87 THR A CA 1
ATOM 735 C C . THR A 1 87 ? 7.060 0.344 5.564 1.00 95.25 87 THR A C 1
ATOM 737 O O . THR A 1 87 ? 6.653 0.229 6.717 1.00 95.25 87 THR A O 1
ATOM 740 N N . ILE A 1 88 ? 6.276 0.116 4.508 1.00 93.81 88 ILE A N 1
ATOM 741 C CA . ILE A 1 88 ? 4.856 -0.236 4.624 1.00 93.81 88 ILE A CA 1
ATOM 742 C C . ILE A 1 88 ? 4.697 -1.602 5.286 1.00 93.81 88 ILE A C 1
ATOM 744 O O . ILE A 1 88 ? 3.847 -1.764 6.153 1.00 93.81 88 ILE A O 1
ATOM 748 N N . THR A 1 89 ? 5.545 -2.573 4.941 1.00 91.62 89 THR A N 1
ATOM 749 C CA . THR A 1 89 ? 5.514 -3.904 5.564 1.00 91.62 89 THR A CA 1
ATOM 750 C C . THR A 1 89 ? 5.776 -3.821 7.069 1.00 91.62 89 THR A C 1
ATOM 752 O O . THR A 1 89 ? 5.082 -4.464 7.854 1.00 91.62 89 THR A O 1
ATOM 755 N N . GLN A 1 90 ? 6.732 -2.986 7.491 1.00 93.06 90 GLN A N 1
ATOM 756 C CA . GLN A 1 90 ? 7.002 -2.743 8.910 1.00 93.06 90 GLN A CA 1
ATOM 757 C C . GLN A 1 90 ? 5.825 -2.054 9.613 1.00 93.06 90 GLN A C 1
ATOM 759 O O . GLN A 1 90 ? 5.462 -2.456 10.717 1.00 93.06 90 GLN A O 1
ATOM 764 N N . GLN A 1 91 ? 5.215 -1.044 8.983 1.00 91.12 91 GLN A N 1
ATOM 765 C CA . GLN A 1 91 ? 4.041 -0.351 9.526 1.00 91.12 91 GLN A CA 1
ATOM 766 C C . GLN A 1 91 ? 2.842 -1.291 9.658 1.00 91.12 91 GLN A C 1
ATOM 768 O O . GLN A 1 91 ? 2.221 -1.340 10.713 1.00 91.12 91 GLN A O 1
ATOM 773 N N . PHE A 1 92 ? 2.581 -2.103 8.636 1.00 90.62 92 PHE A N 1
ATOM 774 C CA . PHE A 1 92 ? 1.520 -3.102 8.634 1.00 90.62 92 PHE A CA 1
ATOM 775 C C . PHE A 1 92 ? 1.698 -4.118 9.767 1.00 90.62 92 PHE A C 1
ATOM 777 O O . PHE A 1 92 ? 0.777 -4.337 10.551 1.00 90.62 92 PHE A O 1
ATOM 784 N N . GLN A 1 93 ? 2.901 -4.686 9.912 1.00 90.62 93 GLN A N 1
ATOM 785 C CA . GLN A 1 93 ? 3.185 -5.635 10.990 1.00 90.62 93 GLN A CA 1
ATOM 786 C C . GLN A 1 93 ? 3.039 -4.991 12.371 1.00 90.62 93 GLN A C 1
ATOM 788 O O . GLN A 1 93 ? 2.526 -5.620 13.293 1.00 90.62 93 GLN A O 1
ATOM 793 N N . ARG A 1 94 ? 3.469 -3.735 12.521 1.00 90.88 94 ARG A N 1
ATOM 794 C CA . ARG A 1 94 ? 3.309 -2.990 13.768 1.00 90.88 94 ARG A CA 1
ATOM 795 C C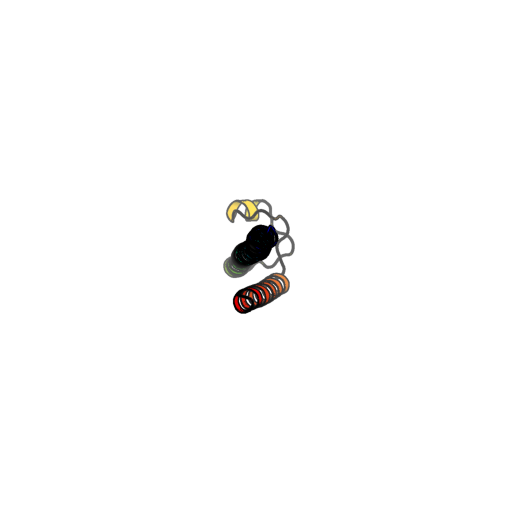 . ARG A 1 94 ? 1.835 -2.797 14.123 1.00 90.88 94 ARG A C 1
ATOM 797 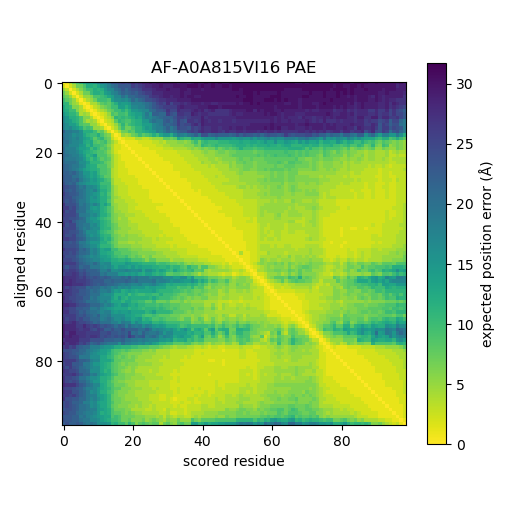O O . ARG A 1 94 ? 1.469 -3.091 15.250 1.00 90.88 94 ARG A O 1
ATOM 804 N N . THR A 1 95 ? 1.003 -2.369 13.175 1.00 88.69 95 THR A N 1
ATOM 805 C CA . THR A 1 95 ? -0.438 -2.182 13.405 1.00 88.69 95 THR A CA 1
ATOM 806 C C . THR A 1 95 ? -1.146 -3.500 13.724 1.00 88.69 95 THR A C 1
ATOM 808 O O . THR A 1 95 ? -2.045 -3.508 14.555 1.00 88.69 95 THR A O 1
ATOM 811 N N . ILE A 1 96 ? -0.721 -4.626 13.134 1.00 87.75 96 ILE A N 1
ATOM 812 C CA . ILE A 1 96 ? -1.221 -5.956 13.524 1.00 87.75 96 ILE A CA 1
ATOM 813 C C . ILE A 1 96 ? -0.834 -6.306 14.962 1.00 87.75 96 ILE A C 1
ATOM 815 O O . ILE A 1 96 ? -1.646 -6.861 15.683 1.00 87.75 96 ILE A O 1
ATOM 819 N N . ASN A 1 97 ? 0.393 -6.001 15.382 1.00 88.94 97 ASN A N 1
ATOM 820 C CA . ASN A 1 97 ? 0.852 -6.311 16.738 1.00 88.94 97 ASN A CA 1
ATOM 821 C C . ASN A 1 97 ? 0.221 -5.403 17.814 1.00 88.94 97 ASN A C 1
ATOM 823 O O . ASN A 1 97 ? 0.348 -5.696 18.999 1.00 88.94 97 ASN A O 1
ATOM 827 N N . GLU A 1 98 ? -0.377 -4.278 17.411 1.00 82.12 98 GLU A N 1
ATOM 828 C CA . GLU A 1 98 ? -1.102 -3.344 18.282 1.00 82.12 98 GLU A CA 1
ATOM 829 C C . GLU A 1 98 ? -2.596 -3.721 18.444 1.00 82.12 98 GLU A C 1
ATOM 831 O O . GLU A 1 98 ? -3.283 -3.090 19.250 1.00 82.12 98 GLU A O 1
ATOM 836 N N . LEU A 1 99 ? -3.084 -4.736 17.709 1.00 70.06 99 LEU A N 1
ATOM 837 C CA . LEU A 1 99 ? -4.399 -5.380 17.890 1.00 70.06 99 LEU A CA 1
ATOM 838 C C . LEU A 1 99 ? -4.348 -6.480 18.954 1.00 70.06 99 LEU A C 1
ATOM 840 O O . LEU A 1 99 ? -5.343 -6.580 19.707 1.00 70.06 99 LEU A O 1
#

Solvent-accessible surface area (backbone atoms only — not comparable to full-atom values): 5519 Å² total; per-residue (Å²): 142,72,75,66,71,54,52,56,53,51,54,51,52,54,54,47,51,55,50,51,50,50,53,50,51,54,50,52,53,52,51,49,50,54,49,36,49,53,51,40,52,55,42,46,53,53,47,53,49,25,63,75,67,73,50,55,39,63,60,47,54,72,68,56,25,65,75,68,73,52,93,57,60,54,37,57,40,59,70,58,43,53,52,50,45,53,50,38,52,52,51,42,53,50,56,58,73,73,108

Organism: NCBI:txid392033

pLDDT: mean 81.91, std 13.75, range [43.94, 95.44]

Radius of gyration: 23.55 Å; Cα contacts (8 Å, |Δi|>4): 56; chains: 1; bounding box: 49×17×73 Å